Protein AF-E0ST35-F1 (afdb_monomer)

pLDDT: mean 78.35, std 15.45, range [37.88, 95.62]

Mean predicted aligned error: 17.7 Å

Structure (mmCIF, N/CA/C/O backbone):
data_AF-E0ST35-F1
#
_entry.id   AF-E0ST35-F1
#
loop_
_atom_site.group_PDB
_atom_site.id
_atom_site.type_symbol
_atom_site.label_atom_id
_atom_site.label_alt_id
_atom_site.label_comp_id
_atom_site.label_asym_id
_atom_site.label_entity_id
_atom_site.label_seq_id
_atom_site.pdbx_PDB_ins_code
_atom_site.Cartn_x
_atom_site.Cartn_y
_atom_site.Cartn_z
_atom_site.occupancy
_atom_site.B_iso_or_equiv
_atom_site.auth_seq_id
_atom_site.auth_comp_id
_atom_site.auth_asym_id
_atom_site.auth_atom_id
_atom_site.pdbx_PDB_model_num
ATOM 1 N N . MET A 1 1 ? 31.250 -22.615 -11.569 1.00 37.88 1 MET A N 1
ATOM 2 C CA . MET A 1 1 ? 30.341 -22.901 -12.698 1.00 37.88 1 MET A CA 1
ATOM 3 C C . MET A 1 1 ? 28.984 -22.327 -12.326 1.00 37.88 1 MET A C 1
ATOM 5 O O . MET A 1 1 ? 28.321 -22.892 -11.469 1.00 37.88 1 MET A O 1
ATOM 9 N N . ALA A 1 2 ? 28.650 -21.133 -12.824 1.00 49.75 2 ALA A N 1
ATOM 10 C CA . ALA A 1 2 ? 27.363 -20.508 -12.527 1.00 49.75 2 ALA A CA 1
ATOM 11 C C . ALA A 1 2 ? 26.281 -21.237 -13.328 1.00 49.75 2 ALA A C 1
ATOM 13 O O . ALA A 1 2 ? 26.386 -21.351 -14.548 1.00 49.75 2 ALA A O 1
ATOM 14 N N . LEU A 1 3 ? 25.289 -21.785 -12.635 1.00 53.50 3 LEU A N 1
ATOM 15 C CA . LEU A 1 3 ? 24.169 -22.475 -13.257 1.00 53.50 3 LEU A CA 1
ATOM 16 C C . LEU A 1 3 ? 23.183 -21.397 -13.719 1.00 53.50 3 LEU A C 1
ATOM 18 O O . LEU A 1 3 ? 22.445 -20.838 -12.912 1.00 53.50 3 LEU A O 1
ATOM 22 N N . ILE A 1 4 ? 23.252 -21.031 -15.000 1.00 62.75 4 ILE A N 1
ATOM 23 C CA . ILE A 1 4 ? 22.336 -20.057 -15.600 1.00 62.75 4 ILE A CA 1
ATOM 24 C C . ILE A 1 4 ? 21.004 -20.775 -15.827 1.00 62.75 4 ILE A C 1
ATOM 26 O O . ILE A 1 4 ? 20.853 -21.566 -16.756 1.00 62.75 4 ILE A O 1
ATOM 30 N N . LEU A 1 5 ? 20.057 -20.537 -14.925 1.00 66.75 5 LEU A N 1
ATOM 31 C CA . LEU A 1 5 ? 18.674 -20.981 -15.049 1.00 66.75 5 LEU A CA 1
ATOM 32 C C . LEU A 1 5 ? 17.961 -20.077 -16.065 1.00 66.75 5 LEU A C 1
ATOM 34 O O . LEU A 1 5 ? 17.592 -18.951 -15.743 1.00 66.75 5 LEU A O 1
ATOM 38 N N . ASN A 1 6 ? 17.777 -20.571 -17.292 1.00 76.38 6 ASN A N 1
ATOM 39 C CA . ASN A 1 6 ? 16.904 -19.939 -18.284 1.00 76.38 6 ASN A CA 1
ATOM 40 C C . ASN A 1 6 ? 15.446 -20.234 -17.916 1.00 76.38 6 ASN A C 1
ATOM 42 O O . ASN A 1 6 ? 14.868 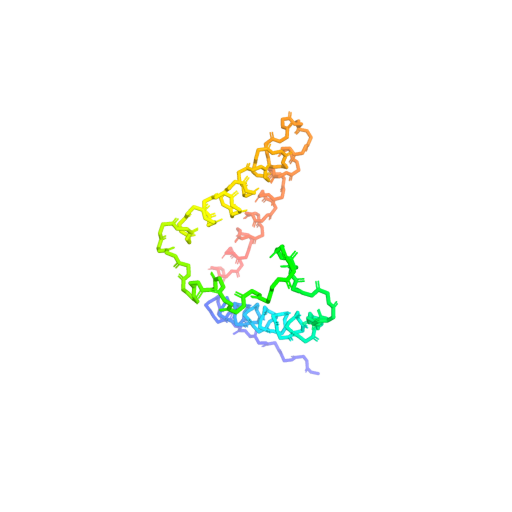-21.218 -18.373 1.00 76.38 6 ASN A O 1
ATOM 46 N N . LEU A 1 7 ? 14.891 -19.423 -17.018 1.00 79.00 7 LEU A N 1
ATOM 47 C CA . LEU A 1 7 ? 13.492 -19.501 -16.614 1.00 79.00 7 LEU A CA 1
ATOM 48 C C . LEU A 1 7 ? 12.636 -18.712 -17.601 1.00 79.00 7 LEU A C 1
ATOM 50 O O . LEU A 1 7 ? 12.933 -17.557 -17.902 1.00 79.00 7 LEU A O 1
ATOM 54 N N . ASP A 1 8 ? 11.544 -19.318 -18.055 1.00 82.38 8 ASP A N 1
ATOM 55 C CA . ASP A 1 8 ? 10.507 -18.607 -18.804 1.00 82.38 8 ASP A CA 1
ATOM 56 C C . ASP A 1 8 ? 9.891 -17.485 -17.934 1.00 82.38 8 ASP A C 1
ATOM 58 O O . ASP A 1 8 ? 9.936 -17.535 -16.697 1.00 82.38 8 ASP A O 1
ATOM 62 N N . LEU A 1 9 ? 9.293 -16.466 -18.556 1.00 78.50 9 LEU A N 1
ATOM 63 C CA . LEU A 1 9 ? 8.619 -15.352 -17.880 1.00 78.50 9 LEU A CA 1
ATOM 64 C C . LEU A 1 9 ? 7.583 -15.868 -16.871 1.00 78.50 9 LEU A C 1
ATOM 66 O O . LEU A 1 9 ? 7.513 -15.396 -15.732 1.00 78.50 9 LEU A O 1
ATOM 70 N N . PHE A 1 10 ? 6.819 -16.891 -17.253 1.00 83.94 10 PHE A N 1
ATOM 71 C CA . PHE A 1 10 ? 5.845 -17.519 -16.364 1.00 83.94 10 PHE A CA 1
ATOM 72 C C . PHE A 1 10 ? 6.510 -18.169 -15.140 1.00 83.94 10 PHE A C 1
ATOM 74 O O . PHE A 1 10 ? 6.083 -17.961 -14.006 1.00 83.94 10 PHE A O 1
ATOM 81 N N . GLN A 1 11 ? 7.606 -18.902 -15.341 1.00 85.50 11 GLN A N 1
ATOM 82 C CA . GLN A 1 11 ? 8.329 -19.555 -14.247 1.00 85.50 11 GLN A CA 1
ATOM 83 C C . GLN A 1 11 ? 8.968 -18.530 -13.301 1.00 85.50 11 GLN A C 1
ATOM 85 O O . GLN A 1 11 ? 8.914 -18.687 -12.082 1.00 85.50 11 GLN A O 1
ATOM 90 N N . SER A 1 12 ? 9.507 -17.444 -13.856 1.00 80.69 12 SER A N 1
ATOM 91 C CA . SER A 1 12 ? 10.124 -16.354 -13.096 1.00 80.69 12 SER A CA 1
ATOM 92 C C . SER A 1 12 ? 9.106 -15.627 -12.213 1.00 80.69 12 SER A C 1
ATOM 94 O O . SER A 1 12 ? 9.345 -15.413 -11.024 1.00 80.69 12 SER A O 1
ATOM 96 N N . THR A 1 13 ? 7.939 -15.289 -12.770 1.00 79.19 13 THR A N 1
ATOM 97 C CA . THR A 1 13 ? 6.864 -14.619 -12.020 1.00 79.19 13 THR A CA 1
ATOM 98 C C . THR A 1 13 ? 6.294 -15.505 -10.915 1.00 79.19 13 THR A C 1
ATOM 100 O O . THR A 1 13 ? 6.075 -15.017 -9.804 1.00 79.19 13 THR A O 1
ATOM 103 N N . LEU A 1 14 ? 6.124 -16.804 -11.179 1.00 89.00 14 LEU A N 1
ATOM 104 C CA . LEU A 1 14 ? 5.621 -17.778 -10.211 1.00 89.00 14 LEU A CA 1
ATOM 105 C C . LEU A 1 14 ? 6.586 -17.981 -9.033 1.00 89.00 14 LEU A C 1
ATOM 107 O O . LEU A 1 14 ? 6.165 -17.969 -7.877 1.00 89.00 14 LEU A O 1
ATOM 111 N N . ILE A 1 15 ? 7.890 -18.094 -9.301 1.00 89.75 15 ILE A N 1
ATOM 112 C CA . ILE A 1 15 ? 8.912 -18.224 -8.250 1.00 89.75 15 ILE A CA 1
ATOM 113 C C . ILE A 1 15 ? 8.955 -16.966 -7.375 1.00 89.75 15 ILE A C 1
ATOM 115 O O . ILE A 1 15 ? 8.991 -17.069 -6.147 1.00 89.75 15 ILE A O 1
ATOM 119 N N . LEU A 1 16 ? 8.903 -15.775 -7.980 1.00 85.19 16 LEU A N 1
ATOM 120 C CA . LEU A 1 16 ? 8.904 -14.513 -7.236 1.00 85.19 16 LEU A CA 1
ATOM 121 C C . LEU A 1 16 ? 7.651 -14.349 -6.369 1.00 85.19 16 LEU A C 1
ATOM 123 O O . LEU A 1 16 ? 7.758 -13.946 -5.210 1.00 85.19 16 LEU A O 1
ATOM 127 N N . THR A 1 17 ? 6.470 -14.694 -6.888 1.00 86.81 17 THR A N 1
ATOM 128 C CA . THR A 1 17 ? 5.226 -14.634 -6.101 1.00 86.81 17 THR A CA 1
ATOM 129 C C . THR A 1 17 ? 5.232 -15.636 -4.954 1.00 86.81 17 THR A C 1
ATOM 131 O O . THR A 1 17 ? 4.879 -15.266 -3.835 1.00 86.81 17 THR A O 1
ATOM 134 N N . MET A 1 18 ? 5.706 -16.864 -5.174 1.00 90.12 18 MET A N 1
ATOM 135 C CA . MET A 1 18 ? 5.888 -17.838 -4.092 1.00 90.12 18 MET A CA 1
ATOM 136 C C . MET A 1 18 ? 6.877 -17.339 -3.030 1.00 90.12 18 MET A C 1
ATOM 138 O O . MET A 1 18 ? 6.597 -17.450 -1.836 1.00 90.12 18 MET A O 1
ATOM 142 N N . GLY A 1 19 ? 7.989 -16.726 -3.443 1.00 88.75 19 GLY A N 1
ATOM 143 C CA . GLY A 1 19 ? 8.956 -16.114 -2.529 1.00 88.75 19 GLY A CA 1
ATOM 144 C C . GLY A 1 19 ? 8.335 -15.019 -1.658 1.00 88.75 19 GLY A C 1
ATOM 145 O O . GLY A 1 19 ? 8.526 -15.013 -0.442 1.00 88.75 19 GLY A O 1
ATOM 146 N N . MET A 1 20 ? 7.520 -14.141 -2.251 1.00 83.88 20 MET A N 1
ATOM 147 C CA . MET A 1 20 ? 6.803 -13.093 -1.516 1.00 83.88 20 MET A CA 1
ATOM 148 C C . MET A 1 20 ? 5.801 -13.665 -0.507 1.00 83.88 20 MET A C 1
ATOM 150 O O . MET A 1 20 ? 5.741 -13.193 0.627 1.00 83.88 20 MET A O 1
ATOM 154 N N . VAL A 1 21 ? 5.055 -14.712 -0.877 1.00 92.19 21 VAL A N 1
ATOM 155 C CA . VAL A 1 21 ? 4.122 -15.390 0.040 1.00 92.19 21 VAL A CA 1
ATOM 156 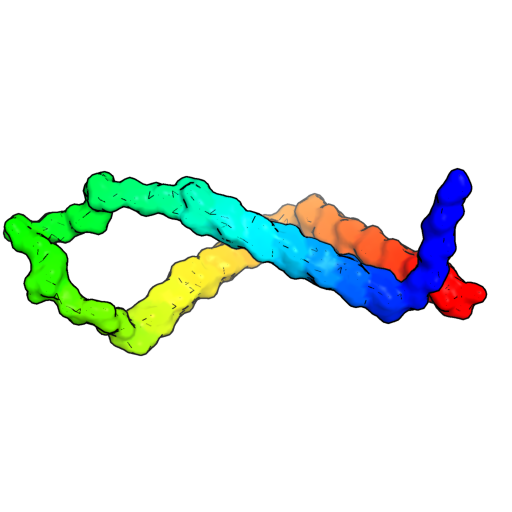C C . VAL A 1 21 ? 4.866 -15.964 1.246 1.00 92.19 21 VAL A C 1
ATOM 158 O O . VAL A 1 21 ? 4.431 -15.777 2.380 1.00 92.19 21 VAL A O 1
ATOM 161 N N . VAL A 1 22 ? 6.016 -16.606 1.029 1.00 93.19 22 VAL A N 1
ATOM 162 C CA . VAL A 1 22 ? 6.834 -17.161 2.118 1.00 93.19 22 VAL A CA 1
ATOM 163 C C . VAL A 1 22 ? 7.328 -16.059 3.058 1.00 93.19 22 VAL A C 1
ATOM 165 O O . VAL A 1 22 ? 7.215 -16.208 4.274 1.00 93.19 22 VAL A O 1
ATOM 168 N N . ILE A 1 23 ? 7.810 -14.933 2.525 1.00 91.94 23 ILE A N 1
ATOM 169 C CA . ILE A 1 23 ? 8.252 -13.787 3.337 1.00 91.94 23 ILE A CA 1
ATOM 170 C C . ILE A 1 23 ? 7.098 -13.240 4.188 1.00 91.94 23 ILE A C 1
ATOM 172 O O . ILE A 1 23 ? 7.280 -12.987 5.380 1.00 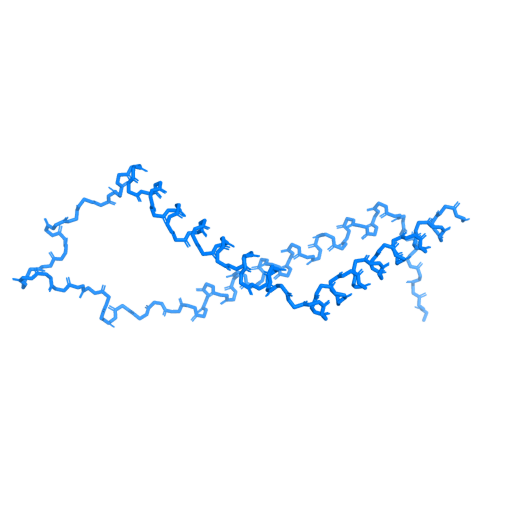91.94 23 ILE A O 1
ATOM 176 N N . VAL A 1 24 ? 5.899 -13.109 3.612 1.00 90.75 24 VAL A N 1
ATOM 177 C CA . VAL A 1 24 ? 4.701 -12.658 4.339 1.00 90.75 24 VAL A CA 1
ATOM 178 C C . VAL A 1 24 ? 4.331 -13.632 5.458 1.00 90.75 24 VAL A C 1
ATOM 180 O O . VAL A 1 24 ? 4.085 -13.203 6.584 1.00 90.75 24 VAL A O 1
ATOM 183 N N . LEU A 1 25 ? 4.340 -14.941 5.192 1.00 94.00 25 LEU A N 1
ATOM 184 C CA . LEU A 1 25 ? 4.039 -15.960 6.201 1.00 94.00 25 LEU A CA 1
ATOM 185 C C . LEU A 1 25 ? 5.053 -15.952 7.351 1.00 94.00 25 LEU A C 1
ATOM 187 O O . LEU A 1 25 ? 4.662 -16.057 8.515 1.00 94.00 25 LEU A O 1
ATOM 191 N N . ILE A 1 26 ? 6.340 -15.768 7.044 1.00 93.19 26 ILE A N 1
ATOM 192 C CA . ILE A 1 26 ? 7.393 -15.601 8.053 1.00 93.19 26 ILE A CA 1
ATOM 193 C C . ILE A 1 26 ? 7.132 -14.338 8.883 1.00 93.19 26 ILE A C 1
ATOM 195 O O . ILE A 1 26 ? 7.187 -14.395 10.110 1.00 93.19 26 ILE A O 1
ATOM 199 N N . GLY A 1 27 ? 6.788 -13.221 8.237 1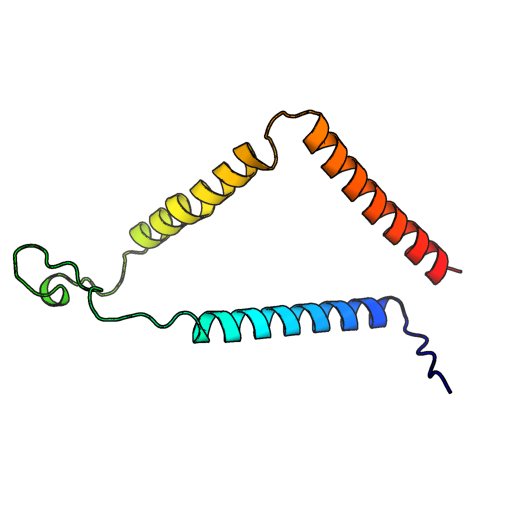.00 90.44 27 GLY A N 1
ATOM 200 C CA . GLY A 1 27 ? 6.443 -11.970 8.912 1.00 90.44 27 GLY A CA 1
ATOM 201 C C . GLY A 1 27 ? 5.266 -12.122 9.879 1.00 90.44 27 GLY A C 1
ATOM 202 O O . GLY A 1 27 ? 5.361 -11.694 11.027 1.00 90.44 27 GLY A O 1
ATOM 203 N N . ILE A 1 28 ? 4.194 -12.801 9.457 1.00 90.12 28 ILE A N 1
ATOM 204 C CA . ILE A 1 28 ? 3.025 -13.097 10.302 1.00 90.12 28 ILE A CA 1
ATOM 205 C C . ILE A 1 28 ? 3.418 -13.993 11.483 1.00 90.12 28 ILE A C 1
ATOM 207 O O . ILE A 1 28 ? 3.031 -13.726 12.620 1.00 90.12 28 ILE A O 1
ATOM 211 N N . ALA A 1 29 ? 4.208 -15.041 11.242 1.00 90.81 29 ALA A N 1
ATOM 212 C CA . ALA A 1 29 ? 4.652 -15.948 12.296 1.00 90.81 29 ALA A CA 1
ATOM 213 C C . ALA A 1 29 ? 5.527 -15.236 13.341 1.00 90.81 29 ALA A C 1
ATOM 215 O O . ALA A 1 29 ? 5.377 -15.481 14.539 1.00 90.81 29 ALA A O 1
ATOM 216 N N . ILE A 1 30 ? 6.414 -14.339 12.902 1.00 90.75 30 ILE A N 1
ATOM 217 C CA . ILE A 1 30 ? 7.232 -13.503 13.787 1.00 90.75 30 ILE A CA 1
ATOM 218 C C . ILE A 1 30 ? 6.340 -12.532 14.563 1.00 90.75 30 ILE A C 1
ATOM 220 O O . ILE A 1 30 ? 6.441 -12.474 15.784 1.00 90.75 30 ILE A O 1
ATOM 224 N N . PHE A 1 31 ? 5.434 -11.822 13.890 1.00 83.38 31 PHE A N 1
ATOM 225 C CA . P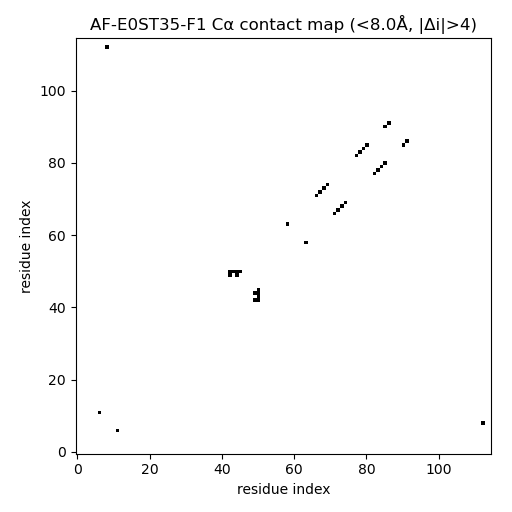HE A 1 31 ? 4.512 -10.881 14.526 1.00 83.38 31 PHE A CA 1
ATOM 226 C C . PHE A 1 31 ? 3.681 -11.558 15.625 1.00 83.38 31 PHE A C 1
ATOM 228 O O . PHE A 1 31 ? 3.672 -11.090 16.759 1.00 83.38 31 PHE A O 1
ATOM 235 N N . ASN A 1 32 ? 3.091 -12.720 15.339 1.00 81.69 32 ASN A N 1
ATOM 236 C CA . ASN A 1 32 ? 2.305 -13.483 16.312 1.00 81.69 32 ASN A CA 1
ATOM 237 C C . ASN A 1 32 ? 3.135 -13.992 17.502 1.00 81.69 32 ASN A C 1
ATOM 239 O O . ASN A 1 32 ? 2.588 -14.214 18.577 1.00 81.69 32 ASN A O 1
ATOM 243 N N . ARG A 1 33 ? 4.449 -14.192 17.332 1.00 81.94 33 ARG A N 1
ATOM 244 C CA . ARG A 1 33 ? 5.354 -14.570 18.430 1.00 81.94 33 ARG A CA 1
ATOM 245 C C . ARG A 1 33 ? 5.839 -13.372 19.243 1.00 81.94 33 ARG A C 1
ATOM 247 O O . ARG A 1 33 ? 6.085 -13.518 20.437 1.00 81.94 33 ARG A O 1
ATOM 254 N N . LEU A 1 34 ? 6.020 -12.219 18.600 1.00 77.06 34 LEU A N 1
ATOM 255 C CA . LEU A 1 34 ? 6.489 -10.989 19.240 1.00 77.06 34 LEU A CA 1
ATOM 256 C C . LEU A 1 34 ? 5.371 -10.272 19.998 1.00 77.06 34 LEU A C 1
ATOM 258 O O . LEU A 1 34 ? 5.633 -9.668 21.036 1.00 77.06 34 LEU A O 1
ATOM 262 N N . VAL A 1 35 ? 4.126 -10.382 19.530 1.00 70.06 35 VAL A N 1
ATOM 263 C CA . VAL A 1 35 ? 2.944 -9.934 20.270 1.00 70.06 35 VAL A CA 1
ATOM 264 C C . VAL A 1 35 ? 2.657 -10.946 21.381 1.00 70.06 35 VAL A C 1
ATOM 266 O O . VAL A 1 35 ? 1.746 -11.764 21.306 1.00 70.06 35 VAL A O 1
ATOM 269 N N . LYS A 1 36 ? 3.459 -10.905 22.449 1.00 55.03 36 LYS A N 1
ATOM 270 C CA . LYS A 1 36 ? 3.028 -11.434 23.742 1.00 55.03 36 LYS A CA 1
ATOM 271 C C . LYS A 1 36 ? 1.946 -10.497 24.263 1.00 55.03 36 LYS A C 1
ATOM 273 O O . LYS A 1 36 ? 2.242 -9.368 24.648 1.00 55.03 36 LYS A O 1
ATOM 278 N N . SER A 1 37 ? 0.700 -10.960 24.278 1.00 51.84 37 SER A N 1
ATOM 279 C CA . SER A 1 37 ? -0.341 -10.314 25.069 1.00 51.84 37 SER A CA 1
ATOM 280 C C . SER A 1 37 ? 0.060 -10.429 26.541 1.00 51.84 37 SER A C 1
ATOM 282 O O . SER A 1 37 ? -0.058 -11.499 27.140 1.00 51.84 37 SER A O 1
ATOM 284 N N . SER A 1 38 ? 0.586 -9.349 27.115 1.00 44.69 38 SER A N 1
ATOM 285 C CA . SER A 1 38 ? 0.609 -9.185 28.566 1.00 44.69 38 SER A CA 1
ATOM 286 C C . SER A 1 38 ? -0.843 -9.230 29.031 1.00 44.69 38 SER A C 1
ATOM 288 O O . SER A 1 38 ? -1.606 -8.319 28.721 1.00 44.69 38 SER A O 1
ATOM 290 N N . SER A 1 39 ? -1.248 -10.318 29.689 1.00 53.56 39 SER A N 1
ATOM 291 C CA . SER A 1 39 ? -2.599 -10.443 30.251 1.00 53.56 39 SER A CA 1
ATOM 292 C C . SER A 1 39 ? -2.754 -9.659 31.554 1.00 53.56 39 SER A C 1
ATOM 294 O O . SER A 1 39 ? -3.864 -9.517 32.055 1.00 53.56 39 SER A O 1
ATOM 296 N N . GLU A 1 40 ? -1.666 -9.128 32.112 1.00 44.09 40 GLU A N 1
ATOM 297 C CA . GLU A 1 40 ? -1.723 -8.277 33.296 1.00 44.09 40 GLU A CA 1
ATOM 298 C C . GLU A 1 40 ? -2.129 -6.859 32.880 1.00 44.09 40 GLU A C 1
ATOM 300 O O . GLU A 1 40 ? -1.362 -6.131 32.249 1.00 44.09 40 GLU A O 1
ATOM 305 N N . GLY A 1 41 ? -3.382 -6.512 33.196 1.00 44.72 41 GLY A N 1
ATOM 306 C CA . GLY A 1 41 ? -4.012 -5.223 32.888 1.00 44.72 41 GLY A CA 1
ATOM 307 C C . GLY A 1 41 ? -5.003 -5.239 31.717 1.00 44.72 41 GLY A C 1
ATOM 308 O O . GLY A 1 41 ? -5.463 -4.178 31.310 1.00 44.72 41 GLY A O 1
AT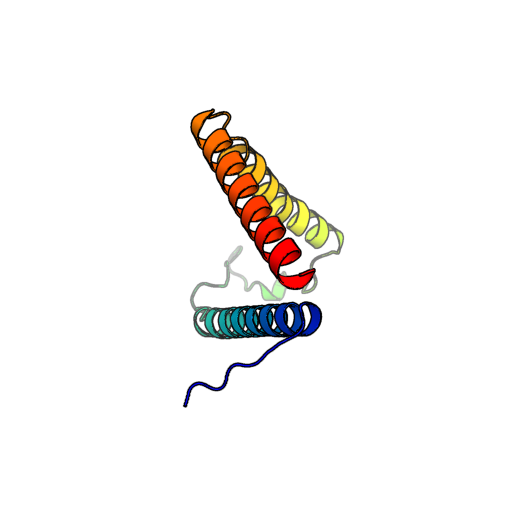OM 309 N N . SER A 1 42 ? -5.331 -6.417 31.171 1.00 46.97 42 SER A N 1
ATOM 310 C CA . SER A 1 42 ? -6.259 -6.569 30.036 1.00 46.97 42 SER A CA 1
ATOM 311 C C . SER A 1 42 ? -7.737 -6.374 30.391 1.00 46.97 42 SER A C 1
ATOM 313 O O . SER A 1 42 ? -8.547 -6.216 29.480 1.00 46.97 42 SER A O 1
ATOM 315 N N . GLU A 1 43 ? -8.101 -6.438 31.669 1.00 46.62 43 GLU A N 1
ATOM 316 C CA . GLU A 1 43 ? -9.500 -6.395 32.094 1.00 46.62 43 GLU A CA 1
ATOM 317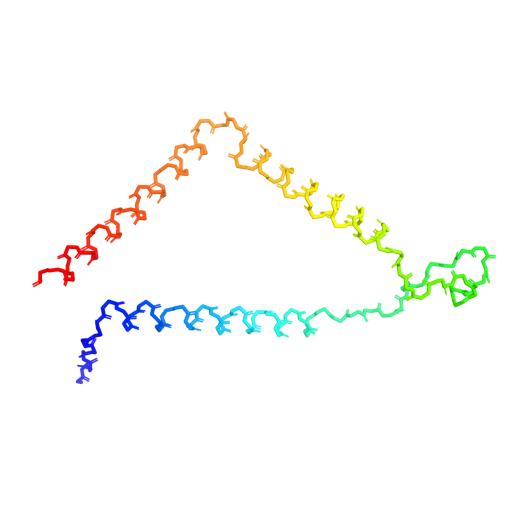 C C . GLU A 1 43 ? -9.848 -5.003 32.614 1.00 46.62 43 GLU A C 1
ATOM 319 O O . GLU A 1 43 ? -9.268 -4.503 33.584 1.00 46.62 43 GLU A O 1
ATOM 324 N N . MET A 1 44 ? -10.792 -4.352 31.936 1.00 49.19 44 MET A N 1
ATOM 325 C CA . MET A 1 44 ? -11.336 -3.076 32.370 1.00 49.19 44 MET A CA 1
ATOM 326 C C . MET A 1 44 ? -12.386 -3.358 33.446 1.00 49.19 44 MET A C 1
ATOM 328 O O . MET A 1 44 ? -13.493 -3.789 33.147 1.00 49.19 44 MET A O 1
ATOM 332 N N . TYR A 1 45 ? -12.047 -3.112 34.711 1.00 52.09 45 TYR A N 1
ATOM 333 C CA . TYR A 1 45 ? -13.003 -3.227 35.813 1.00 52.09 45 TYR A CA 1
ATOM 334 C C . TYR A 1 45 ? -14.081 -2.146 35.671 1.00 52.09 45 TYR A C 1
ATOM 336 O O . TYR A 1 45 ? -13.871 -0.987 36.036 1.00 52.09 45 TYR A O 1
ATOM 344 N N . ILE A 1 46 ? -15.246 -2.509 35.135 1.00 55.94 46 ILE A N 1
ATOM 345 C CA . ILE A 1 46 ? -16.410 -1.622 35.084 1.00 55.94 46 ILE A CA 1
ATOM 346 C C . ILE A 1 46 ? -17.218 -1.847 36.363 1.00 55.94 46 ILE A C 1
ATOM 348 O O . ILE A 1 46 ? -17.869 -2.871 36.528 1.00 55.94 46 ILE A O 1
ATOM 352 N N . GLY A 1 47 ? -17.166 -0.890 37.294 1.00 64.56 47 GLY A N 1
ATOM 353 C CA . GLY A 1 47 ? -18.012 -0.911 38.496 1.00 64.56 47 GLY A CA 1
ATOM 354 C C . GLY A 1 47 ? -17.618 -1.920 39.585 1.00 64.56 47 GLY A C 1
ATOM 355 O O . GLY A 1 47 ? -18.370 -2.079 40.537 1.00 64.56 47 GLY A O 1
ATOM 356 N N . GLY A 1 48 ? -16.445 -2.557 39.488 1.00 63.81 48 GLY A N 1
ATOM 357 C CA . GLY A 1 48 ? -15.930 -3.476 40.514 1.00 63.81 48 GLY A CA 1
ATOM 358 C C . GLY A 1 48 ? -16.316 -4.949 40.336 1.00 63.81 48 GLY A C 1
ATOM 359 O O . GLY A 1 48 ? -15.952 -5.759 41.184 1.00 63.81 48 GLY A O 1
ATOM 360 N N . GLU A 1 49 ? -16.993 -5.307 39.242 1.00 59.91 49 GLU A N 1
ATOM 361 C CA . GLU A 1 49 ? -17.282 -6.697 38.863 1.00 59.91 49 GLU A CA 1
ATOM 362 C C . GLU A 1 49 ? -16.422 -7.137 37.666 1.00 59.91 49 GLU A C 1
ATOM 364 O O . GLU A 1 49 ? -15.929 -6.300 36.904 1.00 59.91 49 GLU A O 1
ATOM 369 N N . SER A 1 50 ? -16.210 -8.451 37.518 1.00 57.00 50 SER A N 1
ATOM 370 C CA . SER A 1 50 ? -15.466 -9.013 36.386 1.00 57.00 50 SER A CA 1
ATOM 371 C C . SER A 1 50 ? -16.300 -8.969 35.099 1.00 57.00 50 SER A C 1
ATOM 373 O O . SER A 1 50 ? -17.513 -9.192 35.114 1.00 57.00 50 SER A O 1
ATOM 375 N N . GLU A 1 51 ? -15.646 -8.704 33.961 1.00 56.72 51 GLU A N 1
ATOM 376 C CA . GLU A 1 51 ? -16.291 -8.594 32.636 1.00 56.72 51 GLU A CA 1
ATOM 377 C C . GLU A 1 51 ? -17.076 -9.854 32.229 1.00 56.72 51 GLU A C 1
ATOM 379 O O . GLU A 1 51 ? -17.994 -9.770 31.409 1.00 56.72 51 GLU A O 1
ATOM 384 N N . ASP A 1 52 ? -16.779 -11.008 32.835 1.00 59.69 52 ASP A N 1
ATOM 385 C CA . ASP A 1 52 ? -17.491 -12.272 32.621 1.00 59.69 52 ASP A CA 1
ATOM 386 C C . ASP A 1 52 ? -19.006 -12.142 32.824 1.00 59.69 52 ASP A C 1
ATOM 388 O O . ASP A 1 52 ? -19.779 -12.762 32.091 1.00 59.69 52 ASP A O 1
ATOM 392 N N . VAL A 1 53 ? -19.434 -11.292 33.766 1.00 57.50 53 VAL A N 1
ATOM 393 C CA . VAL A 1 53 ? -20.850 -11.053 34.093 1.00 57.50 53 VAL A CA 1
ATOM 394 C C . VAL A 1 53 ? -21.557 -10.226 33.007 1.00 57.50 53 VAL A C 1
ATOM 396 O O . VAL A 1 53 ? -22.767 -10.346 32.817 1.00 57.50 53 VAL A O 1
ATOM 399 N N . LEU A 1 54 ? -20.804 -9.424 32.247 1.00 55.62 54 LEU A N 1
ATOM 400 C CA . LEU A 1 54 ? -21.312 -8.506 31.218 1.00 55.62 54 LEU A CA 1
ATOM 401 C C . LEU A 1 54 ? -21.068 -9.004 29.783 1.00 55.62 54 LEU A C 1
ATOM 403 O O . LEU A 1 54 ? -21.496 -8.366 28.817 1.00 55.62 54 LEU A O 1
ATOM 407 N N . SER A 1 55 ? -20.394 -10.144 29.615 1.00 53.75 55 SER A N 1
ATOM 408 C CA . SER A 1 55 ? -19.973 -10.624 28.302 1.00 53.75 55 SER A CA 1
ATOM 409 C C . SER A 1 55 ? -21.123 -11.251 27.493 1.00 53.75 55 SER A C 1
ATOM 411 O O . SER A 1 55 ? -21.429 -12.442 27.557 1.00 53.75 55 SER A O 1
ATOM 413 N N . LEU A 1 56 ? -21.705 -10.468 26.581 1.00 54.78 56 LEU A N 1
ATOM 414 C CA . LEU A 1 56 ? -22.165 -11.026 25.308 1.00 54.78 56 LEU A CA 1
ATOM 415 C C . LEU A 1 56 ? -20.911 -11.453 24.534 1.00 54.78 56 LEU A C 1
ATOM 417 O O . LEU A 1 56 ? -20.294 -10.671 23.817 1.00 54.78 56 LEU A O 1
ATOM 421 N N . LYS A 1 57 ? -20.523 -12.718 24.718 1.00 59.41 57 LYS A N 1
ATOM 422 C CA . LYS A 1 57 ? -19.305 -13.366 24.191 1.00 59.41 57 LYS A CA 1
ATOM 423 C C . LYS A 1 57 ? -19.172 -13.349 22.654 1.00 59.41 57 LYS A C 1
ATOM 425 O O . LYS A 1 57 ? -18.180 -13.828 22.112 1.00 59.41 57 LYS A O 1
ATOM 430 N N . ILE A 1 58 ? -20.165 -12.820 21.940 1.00 59.69 58 ILE A N 1
ATOM 431 C CA . ILE A 1 58 ? -20.211 -12.719 20.482 1.00 59.69 58 ILE A CA 1
ATOM 432 C C . ILE A 1 58 ? -20.600 -11.272 20.140 1.00 59.69 58 ILE A C 1
ATOM 434 O O . ILE A 1 58 ? -21.735 -10.879 20.427 1.00 59.69 58 ILE A O 1
ATOM 438 N N . PRO A 1 59 ? -19.703 -10.463 19.542 1.00 63.03 59 PRO A N 1
ATOM 439 C CA . PRO A 1 59 ? -20.091 -9.146 19.057 1.00 63.03 59 PRO A CA 1
ATOM 440 C C . PRO A 1 59 ? -21.189 -9.315 18.005 1.00 63.03 59 PRO A C 1
ATOM 442 O O . PRO A 1 59 ? -21.081 -10.168 17.120 1.00 63.03 59 PRO A O 1
ATOM 445 N N . SER A 1 60 ? -22.255 -8.515 18.095 1.00 74.44 60 SER A N 1
ATOM 446 C CA . SER A 1 60 ? -23.305 -8.531 17.077 1.00 74.44 60 SER A CA 1
ATOM 447 C C . SER A 1 60 ? -22.696 -8.262 15.697 1.00 74.44 60 SER A C 1
ATOM 449 O O . SER A 1 60 ? -21.701 -7.543 15.562 1.00 74.44 60 SER A O 1
ATOM 451 N N . SER A 1 61 ? -23.290 -8.833 14.650 1.00 74.62 61 SER A N 1
ATOM 452 C CA . SER A 1 61 ? -22.872 -8.593 13.261 1.00 74.62 61 SER A CA 1
ATOM 453 C C . SER A 1 61 ? -22.807 -7.097 12.935 1.00 74.62 61 SER A C 1
ATOM 455 O O . SER A 1 61 ? -21.905 -6.648 12.232 1.00 74.62 61 SER A O 1
ATOM 457 N N . GLU A 1 62 ? -23.710 -6.315 13.521 1.00 74.31 62 GLU A N 1
ATOM 458 C CA . GLU A 1 62 ? -23.736 -4.861 13.423 1.00 74.31 62 GLU A CA 1
ATOM 459 C C . GLU A 1 62 ? -22.538 -4.197 14.126 1.00 74.31 62 GLU A C 1
ATOM 461 O O . GLU A 1 62 ? -21.897 -3.316 13.551 1.00 74.31 62 GLU A O 1
ATOM 466 N N . ALA A 1 63 ? -22.156 -4.656 15.323 1.00 75.88 63 ALA A N 1
ATOM 467 C CA . ALA A 1 63 ? -20.965 -4.165 16.019 1.00 75.88 63 ALA A CA 1
ATOM 468 C C . ALA A 1 63 ? -19.669 -4.495 15.255 1.00 75.88 63 ALA A C 1
ATOM 470 O O . ALA A 1 63 ? -18.769 -3.658 15.168 1.00 75.88 63 ALA A O 1
ATOM 471 N N . LEU A 1 64 ? -19.592 -5.681 14.645 1.00 79.44 64 LEU A N 1
ATOM 472 C CA . LEU A 1 64 ? -18.485 -6.090 13.773 1.00 79.44 64 LEU A CA 1
ATOM 473 C C . LEU A 1 64 ? -18.402 -5.230 12.507 1.00 79.44 64 LEU A C 1
ATOM 475 O O . LEU A 1 64 ? -17.323 -4.738 12.169 1.00 79.44 64 LEU A O 1
ATOM 479 N N . TYR A 1 65 ? -19.536 -5.002 11.841 1.00 83.31 65 TYR A N 1
ATOM 480 C CA . TYR A 1 65 ? -19.627 -4.138 10.664 1.00 83.31 65 TYR A CA 1
ATOM 481 C C . TYR A 1 65 ? -19.139 -2.721 10.980 1.00 83.31 65 TYR A C 1
ATOM 483 O O . TYR A 1 65 ? -18.230 -2.207 10.325 1.00 83.31 65 TYR A O 1
ATOM 491 N N . TRP A 1 66 ? -19.668 -2.102 12.037 1.00 80.62 66 TRP A N 1
ATOM 492 C CA . TRP A 1 66 ? -19.265 -0.752 12.423 1.00 80.62 66 TRP A CA 1
ATOM 493 C C . TRP A 1 66 ? -17.827 -0.681 12.936 1.00 80.62 66 TRP A C 1
ATOM 495 O O . TRP A 1 66 ? -17.148 0.320 12.690 1.00 80.62 66 TRP A O 1
ATOM 505 N N . GLY A 1 67 ? -17.336 -1.734 13.591 1.00 83.56 67 GLY A N 1
ATOM 506 C CA . GLY A 1 67 ? -15.935 -1.866 13.978 1.00 83.56 67 GLY A CA 1
ATOM 507 C C . GLY A 1 67 ? -15.005 -1.847 12.766 1.00 83.56 67 GLY A C 1
ATOM 508 O O . GLY A 1 67 ? -14.053 -1.065 12.730 1.00 83.56 67 GLY A O 1
ATOM 509 N N . LEU A 1 68 ? -15.318 -2.635 11.736 1.00 87.38 68 LEU A N 1
ATOM 510 C CA . LEU A 1 68 ? -14.551 -2.674 10.492 1.00 87.38 68 LEU A CA 1
ATOM 511 C C . LEU A 1 68 ? -14.612 -1.335 9.747 1.00 87.38 68 LEU A C 1
ATOM 513 O O . LEU A 1 68 ? -13.577 -0.784 9.375 1.00 87.38 68 LEU A O 1
ATOM 517 N N . VAL A 1 69 ? -15.804 -0.761 9.586 1.00 87.12 69 VAL A N 1
ATOM 518 C CA . VAL A 1 69 ? -15.981 0.517 8.881 1.00 87.12 69 VAL A CA 1
ATOM 519 C C . VAL A 1 69 ? -15.223 1.644 9.583 1.00 87.12 69 VAL A C 1
ATOM 521 O O . VAL A 1 69 ? -14.438 2.359 8.961 1.00 87.12 69 VAL A O 1
ATOM 524 N N . ARG A 1 70 ? -15.402 1.811 10.895 1.00 83.75 70 ARG A N 1
ATOM 525 C CA . ARG A 1 70 ? -14.800 2.947 11.610 1.00 83.75 70 ARG A CA 1
ATOM 526 C C . ARG A 1 70 ? -13.290 2.813 11.743 1.00 83.75 70 ARG A C 1
ATOM 528 O O . ARG A 1 70 ? -12.578 3.814 11.661 1.00 83.75 70 ARG A O 1
ATOM 535 N N . ARG A 1 71 ? -12.804 1.592 11.969 1.00 85.31 71 ARG A N 1
ATOM 536 C CA . ARG A 1 71 ? -11.403 1.353 12.321 1.00 85.31 71 ARG A CA 1
ATOM 537 C C . ARG A 1 71 ? -10.542 1.050 11.105 1.00 85.31 71 ARG A C 1
ATOM 539 O O . ARG A 1 71 ? -9.452 1.597 11.010 1.00 85.31 71 ARG A O 1
ATOM 546 N N . VAL A 1 72 ? -11.030 0.240 10.167 1.00 87.44 72 VAL A N 1
ATOM 547 C CA . VAL A 1 72 ? -10.288 -0.107 8.948 1.00 87.44 72 VAL A CA 1
ATOM 548 C C . VAL A 1 72 ? -10.529 0.958 7.890 1.00 87.44 72 VAL A C 1
ATOM 550 O O . VAL A 1 72 ? -9.610 1.708 7.581 1.00 87.44 72 VAL A O 1
ATOM 553 N N . LEU A 1 73 ? -11.767 1.114 7.409 1.00 90.38 73 LEU A N 1
ATOM 554 C CA . LEU A 1 73 ? -12.050 2.052 6.312 1.00 90.38 73 LEU A CA 1
ATOM 555 C C . LEU A 1 73 ? -11.767 3.501 6.713 1.00 90.38 73 LEU A C 1
ATOM 557 O O . LEU A 1 73 ? -11.169 4.246 5.942 1.00 90.38 73 LEU A O 1
ATOM 561 N N . GLY A 1 74 ? -12.117 3.891 7.940 1.00 90.31 74 GLY A N 1
ATOM 562 C CA . GLY A 1 74 ? -11.814 5.227 8.454 1.00 90.31 74 GLY A CA 1
ATOM 563 C C . GLY A 1 74 ? -10.313 5.515 8.577 1.00 90.31 74 GLY A C 1
ATOM 564 O O . GLY A 1 74 ? -9.894 6.664 8.433 1.00 90.31 74 GLY A O 1
ATOM 565 N N . ASN A 1 75 ? -9.483 4.504 8.843 1.00 91.44 75 ASN A N 1
ATOM 566 C CA . ASN A 1 75 ? -8.031 4.678 8.883 1.00 91.44 75 ASN A CA 1
ATOM 567 C C . ASN A 1 75 ? -7.427 4.672 7.473 1.00 91.44 75 ASN A C 1
ATOM 569 O O . ASN A 1 75 ? -6.633 5.548 7.144 1.00 91.44 75 ASN A O 1
ATOM 573 N N . THR A 1 76 ? -7.870 3.757 6.609 1.00 91.06 76 THR A N 1
ATOM 574 C CA . THR A 1 76 ? -7.468 3.709 5.199 1.00 91.06 76 THR A CA 1
ATOM 575 C C . THR A 1 76 ? -7.797 5.012 4.480 1.00 91.06 76 THR A C 1
ATOM 577 O O . THR A 1 76 ? -6.952 5.540 3.766 1.00 91.06 76 THR A O 1
ATOM 580 N N . TYR A 1 77 ? -8.985 5.576 4.708 1.00 91.75 77 TYR A N 1
ATOM 581 C CA . TYR A 1 77 ? -9.371 6.860 4.128 1.00 91.75 77 TYR A CA 1
ATOM 582 C C . TYR A 1 77 ? -8.452 7.997 4.584 1.00 91.75 77 TYR A C 1
ATOM 584 O O . TYR A 1 77 ? -8.017 8.798 3.761 1.00 91.75 77 TYR A O 1
ATOM 592 N N . ARG A 1 78 ? -8.107 8.047 5.878 1.00 90.62 78 ARG A N 1
ATOM 593 C CA . ARG A 1 78 ? -7.160 9.041 6.405 1.00 90.62 78 ARG A CA 1
ATOM 594 C C . ARG A 1 78 ? -5.785 8.908 5.767 1.00 90.62 78 ARG A C 1
ATOM 596 O O . ARG A 1 78 ? -5.241 9.906 5.328 1.00 90.62 78 ARG A O 1
ATOM 603 N N . ILE A 1 79 ? -5.271 7.690 5.624 1.00 89.06 79 ILE A N 1
ATOM 604 C CA . ILE A 1 79 ? -4.003 7.437 4.926 1.00 89.06 79 ILE A CA 1
ATOM 605 C C . ILE A 1 79 ? -4.081 7.906 3.468 1.00 89.06 79 ILE A C 1
ATOM 607 O O . ILE A 1 79 ? -3.201 8.618 2.991 1.00 89.06 79 ILE A O 1
ATOM 611 N N . LEU A 1 80 ? -5.144 7.539 2.755 1.00 88.31 80 LEU A N 1
ATOM 612 C CA . LEU A 1 80 ? -5.293 7.881 1.343 1.00 88.31 80 LEU A CA 1
ATOM 613 C C . LEU A 1 80 ? -5.407 9.396 1.128 1.00 88.31 80 LEU A C 1
ATOM 615 O O . LEU A 1 80 ? -4.873 9.929 0.158 1.00 88.31 80 LEU A O 1
ATOM 619 N N . ARG A 1 81 ? -6.089 10.090 2.038 1.00 88.81 81 ARG A N 1
ATOM 620 C CA . ARG A 1 81 ? -6.240 11.540 1.993 1.00 88.81 81 ARG A CA 1
ATOM 621 C C . ARG A 1 81 ? -4.958 12.254 2.417 1.00 88.81 81 ARG A C 1
ATOM 623 O O . ARG A 1 81 ? -4.499 13.121 1.696 1.00 88.81 81 ARG A O 1
ATOM 630 N N . ASP A 1 82 ? -4.386 11.887 3.557 1.00 88.44 82 ASP A N 1
ATOM 631 C CA . ASP A 1 82 ? -3.337 12.680 4.205 1.00 88.44 82 ASP A CA 1
ATOM 632 C C . ASP A 1 82 ? -1.933 12.331 3.690 1.00 88.44 82 ASP A C 1
ATOM 634 O O . ASP A 1 82 ? -1.062 13.192 3.670 1.00 88.44 82 ASP A O 1
ATOM 638 N N . ILE A 1 83 ? -1.712 11.085 3.253 1.00 82.69 83 ILE A N 1
ATOM 639 C CA . ILE A 1 83 ? -0.402 10.607 2.779 1.00 82.69 83 ILE A CA 1
ATOM 640 C C . ILE A 1 83 ? -0.368 10.532 1.254 1.00 82.69 83 ILE A C 1
ATOM 642 O O . ILE A 1 83 ? 0.578 10.999 0.630 1.00 82.69 83 ILE A O 1
ATOM 646 N N . VAL A 1 84 ? -1.386 9.932 0.630 1.00 81.19 84 VAL A N 1
ATOM 647 C CA . VAL A 1 84 ? -1.392 9.759 -0.835 1.00 81.19 84 VAL A CA 1
ATOM 648 C C . VAL A 1 84 ? -1.847 11.037 -1.546 1.00 81.19 84 VAL A C 1
ATOM 650 O O . VAL A 1 84 ? -1.297 11.386 -2.586 1.00 81.19 84 VAL A O 1
ATOM 653 N N . HIS A 1 85 ? -2.812 11.761 -0.975 1.00 83.25 85 HIS A N 1
ATOM 654 C CA . HIS A 1 85 ? -3.329 13.029 -1.503 1.00 83.25 85 HIS A CA 1
ATOM 655 C C . HIS A 1 85 ? -2.939 14.225 -0.627 1.00 83.25 85 HIS A C 1
ATOM 657 O O . HIS A 1 85 ? -3.752 15.116 -0.385 1.00 83.25 85 HIS A O 1
ATOM 663 N N . SER A 1 86 ? -1.676 14.284 -0.198 1.00 84.75 86 SER A N 1
ATOM 664 C CA . SER A 1 86 ? -1.148 15.401 0.600 1.00 84.75 86 SER A CA 1
ATOM 665 C C . SER A 1 86 ? -1.298 16.772 -0.080 1.00 84.75 86 SER A C 1
ATOM 667 O O . SER A 1 86 ? -1.238 17.808 0.578 1.00 84.75 86 SER A O 1
ATOM 669 N N . GLY A 1 87 ? -1.484 16.796 -1.407 1.00 82.69 87 GLY A N 1
ATOM 670 C CA . GLY A 1 87 ? -1.571 18.015 -2.214 1.00 82.69 87 GLY A CA 1
ATOM 671 C C . GLY A 1 87 ? -0.210 18.662 -2.486 1.00 82.69 87 GLY A C 1
ATOM 672 O O . GLY A 1 87 ? -0.136 19.687 -3.164 1.00 82.69 87 GLY A O 1
ATOM 673 N N . ILE A 1 88 ? 0.879 18.061 -1.999 1.00 88.50 88 ILE A N 1
ATOM 674 C CA . ILE A 1 88 ? 2.241 18.532 -2.227 1.00 88.50 88 ILE A CA 1
ATOM 675 C C . ILE A 1 88 ? 2.703 18.032 -3.600 1.00 88.50 88 ILE A C 1
ATOM 677 O O . ILE A 1 88 ? 2.918 16.840 -3.815 1.00 88.50 88 ILE A O 1
ATOM 681 N N . LEU A 1 89 ? 2.904 18.964 -4.535 1.00 84.88 89 LEU A N 1
ATOM 682 C CA . LEU A 1 89 ? 3.321 18.675 -5.917 1.00 84.88 89 LEU A CA 1
ATOM 683 C C . LEU A 1 89 ? 4.585 17.805 -6.009 1.00 84.88 89 LEU A C 1
ATOM 685 O O . LEU A 1 89 ? 4.678 16.942 -6.878 1.00 84.88 89 LEU A O 1
ATOM 689 N N . ASN A 1 90 ? 5.546 18.011 -5.105 1.00 88.44 90 ASN A N 1
ATOM 690 C CA . ASN A 1 90 ? 6.782 17.231 -5.073 1.00 88.44 90 ASN A CA 1
ATOM 691 C C . ASN A 1 90 ? 6.526 15.746 -4.759 1.00 88.44 90 ASN A C 1
ATOM 693 O O . ASN A 1 90 ? 7.085 14.870 -5.411 1.00 88.44 90 ASN A O 1
ATOM 697 N N . GLU A 1 91 ? 5.645 15.448 -3.803 1.00 86.19 91 GLU A N 1
ATOM 698 C CA . GLU A 1 91 ? 5.306 14.065 -3.444 1.00 86.19 91 GLU A CA 1
ATOM 699 C C . GLU A 1 91 ? 4.569 13.366 -4.590 1.00 86.19 91 GLU A C 1
ATOM 701 O O . GLU A 1 91 ? 4.882 12.224 -4.930 1.00 86.19 91 GLU A O 1
ATOM 706 N N . TRP A 1 92 ? 3.664 14.080 -5.267 1.00 86.06 92 TRP A N 1
ATOM 707 C CA . TRP A 1 92 ? 3.015 13.589 -6.483 1.00 86.06 92 TRP A CA 1
ATOM 708 C C . TRP A 1 92 ? 4.029 13.261 -7.588 1.00 86.06 92 TRP A C 1
ATOM 710 O O . TRP A 1 92 ? 3.949 12.204 -8.216 1.00 86.06 92 TRP A O 1
ATOM 720 N N . TYR A 1 93 ? 5.019 14.132 -7.801 1.00 88.31 93 TYR A N 1
ATOM 721 C CA . TYR A 1 93 ? 6.063 13.908 -8.799 1.00 88.31 93 TYR A CA 1
ATOM 722 C C . TYR A 1 93 ? 6.913 12.671 -8.480 1.00 88.31 93 TYR A C 1
ATOM 724 O O . TYR A 1 93 ? 7.247 11.898 -9.382 1.00 88.31 93 TYR A O 1
ATOM 732 N N . VAL A 1 94 ? 7.216 12.434 -7.199 1.00 90.00 94 VAL A N 1
ATOM 733 C CA . VAL A 1 94 ? 7.900 11.215 -6.744 1.00 90.00 94 VAL A CA 1
ATOM 734 C C . VAL A 1 94 ? 7.063 9.971 -7.059 1.00 90.00 94 VAL A C 1
ATOM 736 O O . VAL A 1 94 ? 7.593 9.026 -7.644 1.00 90.00 94 VAL A O 1
ATOM 739 N N . TYR A 1 95 ? 5.758 9.978 -6.763 1.00 88.69 95 TYR A N 1
ATOM 740 C CA . TYR A 1 95 ? 4.859 8.865 -7.105 1.00 88.69 95 TYR A CA 1
ATOM 741 C C . TYR A 1 95 ? 4.806 8.587 -8.610 1.00 88.69 95 TYR A C 1
ATOM 743 O O . TYR A 1 95 ? 4.884 7.429 -9.033 1.00 88.69 95 TYR A O 1
ATOM 751 N N . MET A 1 96 ? 4.708 9.635 -9.430 1.00 89.88 96 MET A N 1
ATOM 752 C CA . MET A 1 96 ? 4.697 9.499 -10.887 1.00 89.88 96 MET A CA 1
ATOM 753 C C . MET A 1 96 ? 6.019 8.941 -11.403 1.00 89.88 96 MET A C 1
ATOM 755 O O . MET A 1 96 ? 6.024 7.995 -12.187 1.00 89.88 96 MET A O 1
ATOM 759 N N . THR A 1 97 ? 7.143 9.460 -10.910 1.00 92.19 97 THR A N 1
ATOM 760 C CA . THR A 1 97 ? 8.478 8.989 -11.299 1.00 92.19 97 THR A CA 1
ATOM 761 C C . THR A 1 97 ? 8.668 7.516 -10.943 1.00 92.19 97 THR A C 1
ATOM 763 O O . THR A 1 97 ? 9.092 6.737 -11.792 1.00 92.19 97 THR A O 1
ATOM 766 N N . LEU A 1 98 ? 8.289 7.101 -9.730 1.00 92.12 98 LEU A N 1
ATOM 767 C CA . LEU A 1 98 ? 8.336 5.693 -9.321 1.00 92.12 98 LEU A CA 1
ATOM 768 C C . LEU A 1 98 ? 7.465 4.811 -10.222 1.00 92.12 98 LEU A C 1
ATOM 770 O O . LEU A 1 98 ? 7.904 3.743 -10.647 1.00 92.12 98 LEU A O 1
ATOM 774 N N . SER A 1 99 ? 6.266 5.279 -10.567 1.00 89.00 99 SER A N 1
ATOM 775 C CA . SER A 1 99 ? 5.360 4.562 -11.470 1.00 89.00 99 SER A CA 1
ATOM 776 C C . SER A 1 99 ? 5.973 4.394 -12.864 1.00 89.00 99 SER A C 1
ATOM 778 O O . SER A 1 99 ? 5.962 3.295 -13.416 1.00 89.00 99 SER A O 1
ATOM 780 N N . PHE A 1 100 ? 6.586 5.446 -13.414 1.00 92.94 100 PHE A N 1
ATOM 781 C CA . PHE A 1 100 ? 7.284 5.378 -14.699 1.00 92.94 100 PHE A CA 1
ATOM 782 C C . PHE A 1 100 ?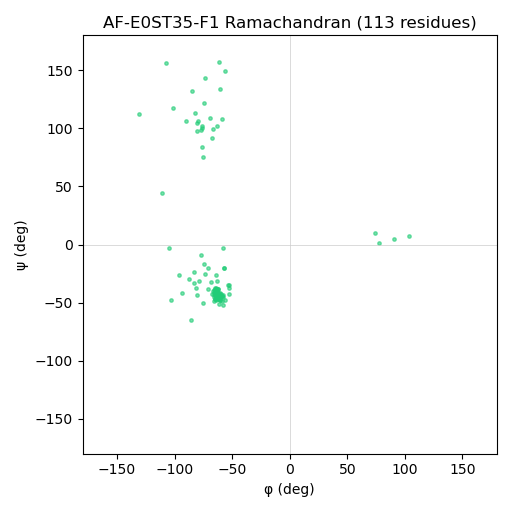 8.507 4.462 -14.664 1.00 92.94 100 PHE A C 1
ATOM 784 O O . PHE A 1 100 ? 8.734 3.736 -15.627 1.00 92.94 100 PHE A O 1
ATOM 791 N N . VAL A 1 101 ? 9.267 4.441 -13.568 1.00 94.56 101 VAL A N 1
ATOM 792 C CA . VAL A 1 101 ? 10.403 3.519 -13.403 1.00 94.56 101 VAL A CA 1
ATOM 793 C C . VAL A 1 101 ? 9.928 2.067 -13.401 1.00 94.56 101 VAL A C 1
ATOM 795 O O . VAL A 1 101 ? 10.517 1.232 -14.085 1.00 94.56 101 VAL A O 1
ATOM 798 N N . VAL A 1 102 ? 8.838 1.759 -12.694 1.00 95.62 102 VAL A N 1
ATOM 799 C CA . VAL A 1 102 ? 8.250 0.411 -12.701 1.00 95.62 102 VAL A CA 1
ATOM 800 C C . VAL A 1 102 ? 7.796 0.024 -14.108 1.00 95.62 102 VAL A C 1
ATOM 802 O O . VAL A 1 102 ? 8.137 -1.059 -14.582 1.00 95.62 102 VAL A O 1
ATOM 805 N N . LEU A 1 103 ? 7.090 0.915 -14.809 1.00 93.62 103 LEU A N 1
ATOM 806 C CA . LEU A 1 103 ? 6.657 0.674 -16.189 1.00 93.62 103 LEU A CA 1
ATOM 807 C C . LEU A 1 103 ? 7.840 0.494 -17.148 1.00 93.62 103 LEU A C 1
ATOM 809 O O . LEU A 1 103 ? 7.787 -0.367 -18.021 1.00 93.62 103 LEU A O 1
ATOM 813 N N . LEU A 1 104 ? 8.922 1.253 -16.968 1.00 92.31 104 LEU A N 1
ATOM 814 C CA . LEU A 1 104 ? 10.145 1.121 -17.756 1.00 92.31 104 LEU A CA 1
ATOM 815 C C . LEU A 1 104 ? 10.796 -0.249 -17.543 1.00 92.31 104 LEU A C 1
ATOM 817 O O . LEU A 1 104 ? 11.149 -0.912 -18.515 1.00 92.31 104 LEU A O 1
ATOM 821 N N . ILE A 1 105 ? 10.927 -0.698 -16.292 1.00 95.31 105 ILE A N 1
ATOM 822 C CA . ILE A 1 105 ? 11.479 -2.022 -15.972 1.00 95.31 105 ILE A CA 1
ATOM 823 C C . ILE A 1 105 ? 10.611 -3.120 -16.598 1.00 95.31 105 ILE A C 1
ATOM 825 O O . ILE A 1 105 ? 11.142 -4.043 -17.218 1.00 95.31 105 ILE A O 1
ATOM 829 N N . LEU A 1 106 ? 9.284 -3.008 -16.497 1.00 94.62 106 LEU A N 1
ATOM 830 C CA . LEU A 1 106 ? 8.351 -3.946 -17.127 1.00 94.62 106 LEU A CA 1
ATOM 831 C C . LEU A 1 106 ? 8.479 -3.953 -18.656 1.00 94.62 106 LEU A C 1
ATOM 833 O O . LEU A 1 106 ? 8.494 -5.015 -19.270 1.00 94.62 106 LEU A O 1
ATOM 837 N N . ALA A 1 107 ? 8.632 -2.788 -19.283 1.00 90.56 107 ALA A N 1
ATOM 838 C CA . ALA A 1 107 ? 8.815 -2.689 -20.726 1.00 90.56 107 ALA A CA 1
ATOM 839 C C . ALA A 1 107 ? 10.142 -3.318 -21.178 1.00 90.56 107 ALA A C 1
ATOM 841 O O . ALA A 1 107 ? 10.167 -4.085 -22.139 1.00 90.56 107 ALA A O 1
ATOM 842 N N . VAL A 1 108 ? 11.241 -3.036 -20.473 1.00 93.75 108 VAL A N 1
ATOM 843 C CA . VAL A 1 108 ? 12.564 -3.602 -20.779 1.00 93.75 108 VAL A CA 1
ATOM 844 C C . VAL A 1 108 ? 12.560 -5.118 -20.606 1.00 93.75 108 VAL A C 1
ATOM 846 O O . VAL A 1 108 ? 13.054 -5.828 -21.478 1.00 93.75 108 VAL A O 1
ATOM 849 N N . THR A 1 109 ? 11.978 -5.622 -19.517 1.00 91.75 109 THR A N 1
ATOM 850 C CA . THR A 1 109 ? 11.871 -7.069 -19.271 1.00 91.75 109 THR A CA 1
ATOM 851 C C . THR A 1 109 ? 11.002 -7.758 -20.317 1.00 91.75 109 THR A C 1
ATOM 853 O O . THR A 1 109 ? 11.416 -8.778 -20.856 1.00 91.75 109 THR A O 1
ATOM 856 N N . TYR A 1 110 ? 9.863 -7.169 -20.690 1.00 92.00 110 TYR A N 1
ATOM 857 C CA . TYR A 1 110 ? 9.026 -7.684 -21.773 1.00 92.00 110 TYR A CA 1
ATOM 858 C C . TYR A 1 110 ? 9.786 -7.758 -23.105 1.00 92.00 110 TYR A C 1
ATOM 860 O O . TYR A 1 110 ? 9.801 -8.801 -23.752 1.00 92.00 110 TYR A O 1
ATOM 868 N N . VAL A 1 111 ? 10.480 -6.684 -23.498 1.00 91.19 111 VAL A N 1
ATOM 869 C CA . VAL A 1 111 ? 11.286 -6.668 -24.733 1.00 91.19 111 VAL A CA 1
ATOM 870 C C . VAL A 1 111 ? 12.415 -7.700 -24.685 1.00 91.19 111 VAL A C 1
ATOM 872 O O . VAL A 1 111 ? 12.696 -8.331 -25.701 1.00 91.19 111 VAL A O 1
ATOM 875 N N . ALA A 1 112 ? 13.052 -7.882 -23.528 1.00 88.94 112 ALA A N 1
ATOM 876 C CA . ALA A 1 112 ? 14.118 -8.862 -23.335 1.00 88.94 112 ALA A CA 1
ATOM 877 C C . ALA A 1 112 ? 13.631 -10.321 -23.344 1.00 88.94 112 ALA A C 1
ATOM 879 O O . ALA A 1 112 ? 14.450 -11.208 -23.537 1.00 88.94 112 ALA A O 1
ATOM 880 N N . MET A 1 113 ? 12.338 -10.568 -23.114 1.00 85.31 113 MET A N 1
ATOM 881 C CA . MET A 1 113 ? 11.730 -11.906 -23.134 1.00 85.31 113 MET A CA 1
ATOM 882 C C . MET A 1 113 ? 11.082 -12.258 -24.475 1.00 85.31 113 MET A C 1
ATOM 884 O O . MET A 1 113 ? 10.933 -13.431 -24.794 1.00 85.31 113 MET A O 1
ATOM 888 N 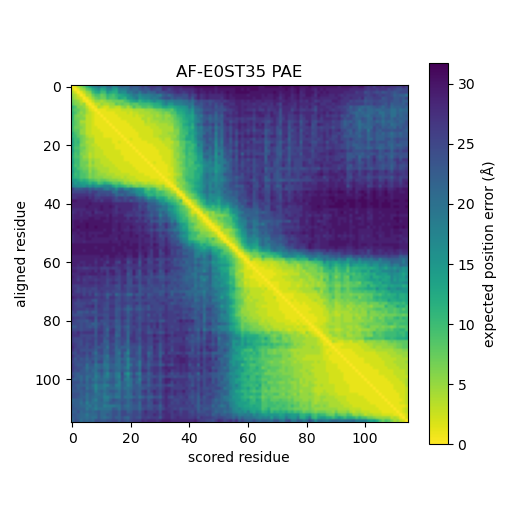N . VAL A 1 114 ? 10.646 -11.249 -25.234 1.00 80.94 114 VAL A N 1
ATOM 889 C CA . VAL A 1 114 ? 10.049 -11.419 -26.571 1.00 80.94 114 VAL A CA 1
ATOM 890 C C . VAL A 1 114 ? 11.116 -11.539 -27.666 1.00 80.94 114 VAL A C 1
ATOM 892 O O . VAL A 1 114 ? 10.835 -12.080 -28.735 1.00 80.94 114 VAL A O 1
ATOM 895 N N . ARG A 1 115 ? 12.324 -11.021 -27.419 1.00 49.44 115 ARG A N 1
ATOM 896 C CA . ARG A 1 115 ? 13.514 -11.291 -28.237 1.00 49.44 115 ARG A CA 1
ATOM 897 C C . ARG A 1 115 ? 14.203 -12.566 -27.780 1.00 49.44 115 ARG A C 1
ATOM 899 O O . ARG A 1 115 ? 14.724 -13.262 -28.676 1.00 49.44 115 ARG A O 1
#

Solvent-accessible surface area (backbone atoms only — not comparable to full-atom values): 6991 Å² total; per-residue (Å²): 133,85,82,80,78,87,63,52,72,69,55,48,53,52,53,51,51,52,52,51,51,52,53,52,53,51,49,51,55,49,50,64,65,69,59,66,79,67,72,83,82,70,71,74,68,64,92,83,47,67,59,80,83,72,56,70,90,62,77,50,71,64,56,51,50,52,48,44,46,59,58,48,52,48,45,53,50,48,46,50,45,61,66,75,52,59,79,48,67,67,60,53,50,51,53,51,51,55,50,52,51,53,53,47,53,53,51,52,51,51,55,66,70,77,103

Sequence (115 aa):
MALILNLDLFQSTLILTMGMVVIVLIGIAIFNRLVKSSSEGSEMYIGGESEDVLSLKIPSSEALYWGLVRRVLGNTYRILRDIVHSGILNEWYVYMTLSFVVLLILAVTYVAMVR

Organism: Ignisphaera aggregans (strain DSM 17230 / JCM 13409 / AQ1.S1) (NCBI:txid583356)

Radius of gyration: 24.22 Å; Cα contacts (8 Å, |Δi|>4): 19; chains: 1; bounding box: 54×42×69 Å

Secondary structure (DSSP, 8-state):
--------HHHHHHHHHHHHHHHHHHHHHHHHHH-----TT----BTTB-GGGT--SS--HHHHHHHHIIIIIHHHHHHIIIIIT---HHHHHHHHHHHHHHHHHHHHHHHHHH-

Foldseek 3Di:
DDDDPPDAPVRVVVVVVVVVVVVVVVVVVVVVVVPPPPPVPVFDQDPNDGCVVVDPVDPPPVNVVVCCCCPPVVVVVCCCCCPVVVVDVVSVVVVVVVVVVVVVVVVVVVVVNVD